Protein AF-A0A561WD69-F1 (afdb_monomer_lite)

Secondary structure (DSSP, 8-state):
---TTTTTEEEEEEE-SSS---TT-EEEETTT--EEEEEEEEPPPHHHHHHTEEEEEEEGGGGGG--TT--EEEE-----

Sequence (80 aa):
MFDLTARRGLVACGTMLDGTPVSGLSFVDELTGAPIRVIGVDFPTPTTQRTGQHLLVVSREDAALVRPGRVWAGQVVSGS

pLDDT: mean 76.06, std 13.84, range [40.06, 92.06]

Foldseek 3Di:
DDPLPVQQWDKAKDADPDDDDDPPKWKAFPVPRHIWDFPDWDDDDPVCVVVNMTITTTHNVCVVSRDPPIDIDIDDPPDD

Radius of gyration: 12.44 Å; chains: 1; bounding box: 31×26×31 Å

Structure (mmCIF, N/CA/C/O backbone):
data_AF-A0A561WD69-F1
#
_entry.id   AF-A0A561WD69-F1
#
loop_
_atom_site.group_PDB
_atom_site.id
_atom_site.type_symbol
_atom_site.label_atom_id
_atom_site.label_alt_id
_atom_site.label_comp_id
_atom_site.label_asym_id
_atom_site.label_entity_id
_atom_site.label_seq_id
_atom_site.pdbx_PDB_ins_code
_atom_site.Cartn_x
_atom_site.Cartn_y
_atom_site.Cartn_z
_atom_site.occupancy
_atom_site.B_iso_or_equiv
_atom_site.auth_seq_id
_atom_site.auth_comp_id
_atom_site.auth_asym_id
_atom_site.auth_atom_id
_atom_site.pdbx_PDB_model_num
ATOM 1 N N . MET A 1 1 ? 11.172 2.159 -16.637 1.00 40.06 1 MET A N 1
ATOM 2 C CA . MET A 1 1 ? 10.349 0.937 -16.529 1.00 40.06 1 MET A CA 1
ATOM 3 C C . MET A 1 1 ? 11.008 0.048 -15.487 1.00 40.06 1 MET A C 1
ATOM 5 O O . MET A 1 1 ? 12.062 -0.504 -15.768 1.00 40.06 1 MET A O 1
ATOM 9 N N . PHE A 1 2 ? 10.490 0.025 -14.258 1.00 40.94 2 PHE A N 1
ATOM 10 C CA . PHE A 1 2 ? 11.002 -0.869 -13.217 1.00 40.94 2 PHE A CA 1
ATOM 11 C C . PHE A 1 2 ? 10.358 -2.242 -13.410 1.00 40.94 2 PHE A C 1
ATOM 13 O O . PHE A 1 2 ? 9.135 -2.342 -13.489 1.00 40.94 2 PHE A O 1
ATOM 20 N N . ASP A 1 3 ? 11.178 -3.284 -13.539 1.00 42.75 3 ASP A N 1
ATOM 21 C CA . ASP A 1 3 ? 10.704 -4.659 -13.682 1.00 42.75 3 ASP A CA 1
ATOM 22 C C . ASP A 1 3 ? 10.064 -5.129 -12.366 1.00 42.75 3 ASP A C 1
ATOM 24 O O . ASP A 1 3 ? 10.732 -5.527 -11.407 1.00 42.75 3 ASP A O 1
ATOM 28 N N . LEU A 1 4 ? 8.738 -5.016 -12.322 1.00 48.12 4 LEU A N 1
ATOM 29 C CA . LEU A 1 4 ? 7.876 -5.439 -11.222 1.00 48.12 4 LEU A CA 1
ATOM 30 C C . LEU A 1 4 ? 7.793 -6.969 -11.097 1.00 48.12 4 LEU A C 1
ATOM 32 O O . LEU A 1 4 ? 7.520 -7.485 -10.010 1.00 48.12 4 LEU A O 1
ATOM 36 N N . THR A 1 5 ? 8.080 -7.694 -12.180 1.00 47.19 5 THR A N 1
ATOM 37 C CA . THR A 1 5 ? 7.987 -9.157 -12.244 1.00 47.19 5 THR A CA 1
ATOM 38 C C . THR A 1 5 ? 9.241 -9.805 -11.661 1.00 47.19 5 THR A C 1
ATOM 40 O O . THR A 1 5 ? 9.138 -10.754 -10.883 1.00 47.19 5 THR A O 1
ATOM 43 N N . ALA A 1 6 ? 10.424 -9.249 -11.943 1.00 51.69 6 ALA A N 1
ATOM 44 C CA . ALA A 1 6 ? 11.698 -9.774 -11.445 1.00 51.69 6 ALA A CA 1
ATOM 45 C C . ALA A 1 6 ? 11.888 -9.635 -9.922 1.00 51.69 6 ALA A C 1
ATOM 47 O O . ALA A 1 6 ? 12.697 -10.352 -9.336 1.00 51.69 6 ALA A O 1
ATOM 48 N N . ARG A 1 7 ? 11.150 -8.735 -9.255 1.00 54.19 7 ARG A N 1
ATOM 49 C CA . ARG A 1 7 ? 11.389 -8.386 -7.840 1.00 54.19 7 ARG A CA 1
ATOM 50 C C . ARG A 1 7 ? 10.418 -8.985 -6.829 1.00 54.19 7 ARG A C 1
ATOM 52 O O . ARG A 1 7 ? 10.537 -8.664 -5.652 1.00 54.19 7 ARG A O 1
ATOM 59 N N . ARG A 1 8 ? 9.468 -9.835 -7.248 1.00 66.75 8 ARG A N 1
ATOM 60 C CA . ARG A 1 8 ? 8.387 -10.312 -6.358 1.00 66.75 8 ARG A CA 1
ATOM 61 C C . ARG A 1 8 ? 7.738 -9.121 -5.629 1.00 66.75 8 ARG A C 1
ATOM 63 O O . ARG A 1 8 ? 7.614 -9.122 -4.409 1.00 66.75 8 ARG A O 1
ATOM 70 N N . GLY A 1 9 ? 7.399 -8.068 -6.369 1.00 71.06 9 GLY A N 1
ATOM 71 C CA . GLY A 1 9 ? 6.728 -6.894 -5.817 1.00 71.06 9 GLY A CA 1
ATOM 72 C 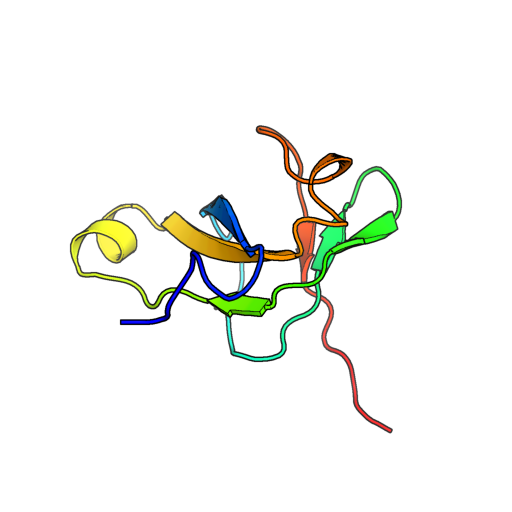C . GLY A 1 9 ? 5.212 -7.075 -5.787 1.00 71.06 9 GLY A C 1
ATOM 73 O O . GLY A 1 9 ? 4.636 -7.748 -6.643 1.00 71.06 9 GLY A O 1
ATOM 74 N N . LEU A 1 10 ? 4.556 -6.470 -4.804 1.00 81.12 10 LEU A N 1
ATOM 75 C CA . LEU A 1 10 ? 3.116 -6.248 -4.776 1.00 81.12 10 LEU A CA 1
ATOM 76 C C . LEU A 1 10 ? 2.856 -4.759 -5.012 1.00 81.12 10 LEU A C 1
ATOM 78 O O . LEU A 1 10 ? 3.393 -3.923 -4.291 1.00 81.12 10 LEU A O 1
ATOM 82 N N . VAL A 1 11 ? 2.037 -4.420 -6.008 1.00 81.56 11 VAL A N 1
ATOM 83 C CA . VAL A 1 11 ? 1.613 -3.029 -6.219 1.00 81.56 11 VAL A CA 1
ATOM 84 C C . VAL A 1 11 ? 0.512 -2.699 -5.221 1.00 81.56 11 VAL A C 1
ATOM 86 O O . VAL A 1 11 ? -0.531 -3.353 -5.207 1.00 81.56 11 VAL A O 1
ATOM 89 N N . ALA A 1 12 ? 0.741 -1.674 -4.411 1.00 83.00 12 ALA A N 1
ATOM 90 C CA . ALA A 1 12 ? -0.250 -1.057 -3.550 1.00 83.00 12 ALA A CA 1
ATOM 91 C C . ALA A 1 12 ? -0.570 0.341 -4.088 1.00 83.00 12 ALA A C 1
ATOM 93 O O . ALA A 1 12 ? 0.334 1.124 -4.376 1.00 83.00 12 ALA A O 1
ATOM 94 N N . CYS A 1 13 ? -1.856 0.653 -4.224 1.00 82.44 13 CYS A N 1
ATOM 95 C CA . CYS A 1 13 ? -2.322 1.996 -4.550 1.00 82.44 13 CYS A CA 1
ATOM 96 C C . CYS A 1 13 ? -3.022 2.571 -3.324 1.00 82.44 13 CYS A C 1
ATOM 98 O O . CYS A 1 13 ? -3.892 1.918 -2.748 1.00 82.44 13 CYS A O 1
ATOM 100 N N . GLY A 1 14 ? -2.664 3.793 -2.951 1.00 82.00 14 GLY A N 1
ATOM 101 C CA . GLY A 1 14 ? -3.269 4.494 -1.829 1.00 82.00 14 GLY A CA 1
ATOM 102 C C . GLY A 1 14 ? -3.273 5.997 -2.047 1.00 82.00 14 GLY A C 1
ATOM 103 O O . GLY A 1 14 ? -2.684 6.506 -3.000 1.00 82.00 14 GLY A O 1
ATOM 104 N N . THR A 1 15 ? -3.947 6.705 -1.155 1.00 82.44 15 THR A N 1
ATOM 105 C CA . THR A 1 15 ? -3.876 8.164 -1.075 1.00 82.44 15 THR A CA 1
ATOM 106 C C . THR A 1 15 ? -2.933 8.516 0.059 1.00 82.44 15 THR A C 1
ATOM 108 O O . THR A 1 15 ? -3.053 7.969 1.154 1.00 82.44 15 THR A O 1
ATOM 111 N N . MET A 1 16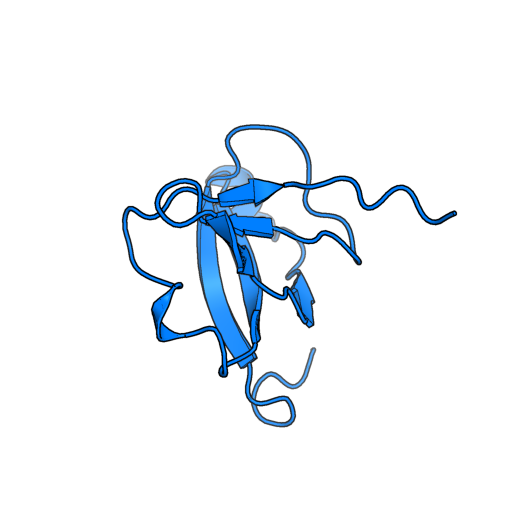 ? -1.986 9.410 -0.209 1.00 80.19 16 MET A N 1
ATOM 112 C CA . MET A 1 16 ? -1.114 9.944 0.828 1.00 80.19 16 MET A CA 1
ATOM 113 C C . MET A 1 16 ? -1.842 11.112 1.492 1.00 80.19 16 MET A C 1
ATOM 115 O O . MET A 1 16 ? -2.247 12.048 0.805 1.00 80.19 16 MET A O 1
ATOM 119 N N . LEU A 1 17 ? -2.083 11.015 2.800 1.00 80.25 17 LEU A N 1
ATOM 120 C CA . LEU A 1 17 ? -2.776 12.066 3.552 1.00 80.25 17 LEU A CA 1
ATOM 121 C C . LEU A 1 17 ? -1.849 13.260 3.810 1.00 80.25 17 LEU A C 1
ATOM 123 O O . LEU A 1 17 ? -2.299 14.403 3.811 1.00 80.25 17 LEU A O 1
ATOM 127 N N . ASP A 1 18 ? -0.558 12.989 3.979 1.00 76.69 18 ASP A N 1
ATOM 128 C CA . ASP A 1 18 ? 0.482 13.963 4.262 1.00 76.69 18 ASP A CA 1
ATOM 129 C C . ASP A 1 18 ? 1.860 13.502 3.752 1.00 76.69 18 ASP A C 1
ATOM 131 O O . ASP A 1 18 ? 2.161 12.316 3.629 1.00 76.69 18 ASP A O 1
ATOM 135 N N . GLY A 1 19 ? 2.724 14.470 3.436 1.00 73.88 19 GLY A N 1
ATOM 136 C CA . GLY A 1 19 ? 4.075 14.205 2.941 1.00 73.88 19 GLY A CA 1
ATOM 137 C C . GLY A 1 19 ? 4.154 13.878 1.446 1.00 73.88 19 GLY A C 1
ATOM 138 O O . GLY A 1 19 ? 3.250 14.138 0.656 1.00 73.88 19 GLY A O 1
ATOM 139 N N . THR A 1 20 ? 5.312 13.382 1.016 1.00 71.81 20 THR A N 1
ATOM 140 C CA . THR A 1 20 ? 5.562 12.957 -0.368 1.00 71.81 20 THR A CA 1
ATOM 141 C C . THR A 1 20 ? 6.406 11.694 -0.330 1.00 71.81 20 THR A C 1
ATOM 143 O O . THR A 1 20 ? 7.400 11.664 0.404 1.00 71.81 20 THR A O 1
ATOM 146 N N . PRO A 1 21 ? 6.062 10.649 -1.105 1.00 69.38 21 PRO A N 1
ATOM 147 C CA . PRO A 1 21 ? 6.842 9.436 -1.074 1.00 69.38 21 PRO A CA 1
ATOM 148 C C . PRO A 1 21 ? 8.205 9.683 -1.729 1.00 69.38 21 PRO A C 1
ATOM 150 O O . PRO A 1 21 ? 8.294 9.979 -2.919 1.00 69.38 21 PRO A O 1
ATOM 153 N N . VAL A 1 22 ? 9.271 9.554 -0.946 1.00 69.81 22 VAL A N 1
ATOM 154 C CA . VAL A 1 22 ? 10.663 9.532 -1.394 1.00 69.81 22 VAL A CA 1
ATOM 155 C C . VAL A 1 22 ? 11.223 8.110 -1.349 1.00 69.81 22 VAL A C 1
ATOM 157 O O . VAL A 1 22 ? 10.742 7.242 -0.618 1.00 69.81 22 VAL A O 1
ATOM 160 N N . SER A 1 23 ? 12.260 7.855 -2.145 1.00 66.12 23 SER A N 1
ATOM 161 C CA . SER A 1 23 ? 12.978 6.578 -2.104 1.00 66.12 23 SER A CA 1
ATOM 162 C C . SER A 1 23 ? 13.573 6.341 -0.710 1.00 66.12 23 SER A C 1
ATOM 164 O O . SER A 1 23 ? 14.178 7.245 -0.143 1.00 66.12 23 SER A O 1
ATOM 166 N N . GLY A 1 24 ? 13.436 5.123 -0.179 1.00 68.50 24 GLY A N 1
ATOM 167 C CA . GLY A 1 24 ? 13.946 4.755 1.150 1.00 68.50 24 GLY A CA 1
ATOM 168 C C . GLY A 1 24 ? 12.969 4.980 2.310 1.00 68.50 24 GLY A C 1
ATOM 169 O O . GLY A 1 24 ? 13.330 4.724 3.455 1.00 68.50 24 GLY A O 1
ATOM 170 N N . LEU A 1 25 ? 11.732 5.412 2.039 1.00 75.25 25 LEU A N 1
ATOM 171 C CA . LEU A 1 25 ? 10.678 5.442 3.053 1.00 75.25 25 LEU A CA 1
ATOM 172 C C . LEU A 1 25 ? 10.342 4.037 3.553 1.00 75.25 25 LEU A C 1
ATOM 174 O O . LEU A 1 25 ? 10.116 3.116 2.766 1.00 75.25 25 LEU A O 1
ATOM 178 N N . SER A 1 26 ? 10.247 3.914 4.872 1.00 81.56 26 SER A N 1
ATOM 179 C CA . SER A 1 26 ? 9.677 2.748 5.541 1.00 81.56 26 SER A CA 1
ATOM 180 C C . SER A 1 26 ? 8.302 3.111 6.081 1.00 81.56 26 SER A C 1
ATOM 182 O O . SER A 1 26 ? 8.089 4.236 6.533 1.00 81.56 26 SER A O 1
ATOM 184 N N . PHE A 1 27 ? 7.376 2.162 6.040 1.00 88.69 27 PHE A N 1
ATOM 185 C CA . PHE A 1 27 ? 6.044 2.331 6.605 1.00 88.69 27 PHE A CA 1
ATOM 186 C C . PHE A 1 27 ? 5.812 1.320 7.722 1.00 88.69 27 PHE A C 1
ATOM 188 O O . PHE A 1 27 ? 6.441 0.262 7.753 1.00 88.69 27 PHE A O 1
ATOM 195 N N . VAL A 1 28 ? 4.876 1.630 8.612 1.00 92.06 28 VAL A N 1
ATOM 196 C CA . VAL A 1 28 ? 4.320 0.684 9.584 1.00 92.06 28 VAL A CA 1
ATOM 197 C C . VAL A 1 28 ? 2.805 0.640 9.433 1.00 92.06 28 VAL A C 1
ATOM 199 O O . VAL A 1 28 ? 2.174 1.673 9.214 1.00 92.06 28 VAL A O 1
ATOM 202 N N . ASP A 1 29 ? 2.209 -0.546 9.524 1.00 91.62 29 ASP A N 1
ATOM 203 C CA . ASP A 1 29 ? 0.753 -0.686 9.601 1.00 91.62 29 ASP A CA 1
ATOM 204 C C . ASP A 1 29 ? 0.262 -0.139 10.944 1.00 91.62 29 ASP A C 1
ATOM 206 O O . ASP A 1 29 ? 0.658 -0.648 11.989 1.00 91.62 29 ASP A O 1
ATOM 210 N N . GLU A 1 30 ? -0.616 0.864 10.940 1.00 91.31 30 GLU A N 1
ATOM 211 C CA . GLU A 1 30 ? -1.049 1.516 12.185 1.00 91.31 30 GLU A CA 1
ATOM 212 C C . GLU A 1 30 ? -1.806 0.574 13.127 1.00 91.31 30 GLU A C 1
ATOM 214 O O . GLU A 1 30 ? -1.751 0.732 14.344 1.00 91.31 30 GLU A O 1
ATOM 219 N N . LEU A 1 31 ? -2.502 -0.427 12.581 1.00 91.06 31 LEU A N 1
ATOM 220 C CA . LEU A 1 31 ? -3.296 -1.351 13.387 1.00 91.06 31 LEU A CA 1
ATOM 221 C C . LEU A 1 31 ? -2.428 -2.371 14.135 1.00 91.06 31 LEU A C 1
ATOM 223 O O . LEU A 1 31 ? -2.727 -2.716 15.275 1.00 91.06 31 LEU A O 1
ATOM 227 N N . THR A 1 32 ? -1.404 -2.917 13.478 1.00 90.69 32 THR A N 1
ATOM 228 C CA . THR A 1 32 ? -0.586 -4.015 14.024 1.00 90.69 32 THR A CA 1
ATOM 229 C C . THR A 1 32 ? 0.808 -3.581 14.461 1.00 90.69 32 THR A C 1
ATOM 231 O O . THR A 1 32 ? 1.493 -4.344 15.138 1.00 90.69 32 THR A O 1
ATOM 234 N N . GLY A 1 33 ? 1.254 -2.391 14.058 1.00 92.00 33 GLY A N 1
ATOM 235 C CA . GLY A 1 33 ? 2.630 -1.925 14.221 1.00 92.00 33 GLY A CA 1
ATOM 236 C C . GLY A 1 33 ? 3.646 -2.667 13.346 1.00 92.00 33 GLY A C 1
ATOM 237 O O . GLY A 1 33 ? 4.846 -2.432 13.476 1.00 92.00 33 GLY A O 1
ATOM 238 N N . ALA A 1 34 ? 3.204 -3.578 12.472 1.00 91.19 34 ALA A N 1
ATOM 239 C CA . ALA A 1 34 ? 4.104 -4.378 11.654 1.00 91.19 34 ALA A CA 1
ATOM 240 C C . ALA A 1 34 ? 4.783 -3.517 10.571 1.00 91.19 34 ALA A C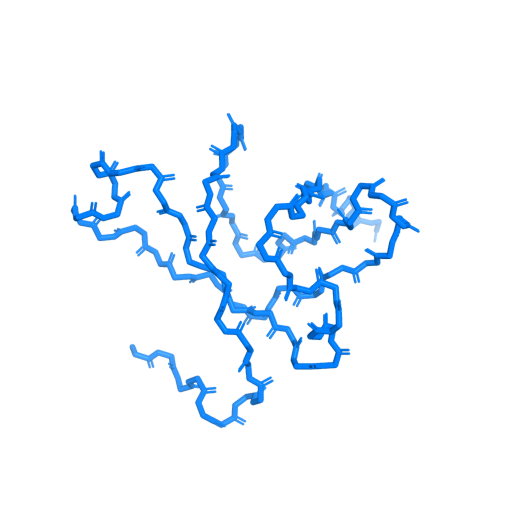 1
ATOM 242 O O . ALA A 1 34 ? 4.110 -2.705 9.926 1.00 91.19 34 ALA A O 1
ATOM 243 N N . PRO A 1 35 ? 6.096 -3.693 10.335 1.00 91.00 35 PRO A N 1
ATOM 244 C CA . PRO A 1 35 ? 6.805 -2.948 9.305 1.00 91.00 35 PRO A CA 1
ATOM 245 C C . PRO A 1 35 ? 6.358 -3.382 7.907 1.00 91.00 35 PRO A C 1
ATOM 247 O O . PRO A 1 35 ? 6.100 -4.557 7.650 1.00 91.00 35 PRO A O 1
ATOM 250 N N . ILE A 1 36 ? 6.317 -2.420 6.989 1.00 88.19 36 ILE A N 1
ATOM 251 C CA . ILE A 1 36 ? 5.980 -2.608 5.580 1.00 88.19 36 ILE A CA 1
ATOM 252 C C . ILE A 1 36 ? 7.155 -2.120 4.744 1.00 88.19 36 ILE A C 1
ATOM 254 O O . ILE A 1 36 ? 7.494 -0.931 4.737 1.00 88.19 36 ILE A O 1
ATOM 258 N N . ARG A 1 37 ? 7.778 -3.044 4.010 1.00 86.75 37 ARG A N 1
ATOM 259 C CA . ARG A 1 37 ? 8.945 -2.737 3.181 1.00 86.75 37 ARG A CA 1
ATOM 260 C C . ARG A 1 37 ? 8.518 -2.285 1.794 1.00 86.75 37 ARG A C 1
ATOM 262 O O . ARG A 1 37 ? 8.061 -3.085 0.974 1.00 86.75 37 ARG A O 1
ATOM 269 N N . VAL A 1 38 ? 8.742 -1.007 1.512 1.00 83.94 38 VAL A N 1
ATOM 270 C CA . VAL A 1 38 ? 8.599 -0.435 0.172 1.00 83.94 38 VAL A CA 1
ATOM 271 C C . VAL A 1 38 ? 9.897 -0.649 -0.600 1.00 83.94 38 VAL A C 1
ATOM 273 O O . VAL A 1 38 ? 10.961 -0.177 -0.213 1.00 83.94 38 VAL A O 1
ATOM 276 N N . ILE A 1 39 ? 9.806 -1.380 -1.707 1.00 83.19 39 ILE A N 1
ATOM 277 C CA . ILE A 1 39 ? 10.931 -1.711 -2.596 1.00 83.19 39 ILE A CA 1
ATOM 278 C C . ILE A 1 39 ? 10.950 -0.854 -3.869 1.00 83.19 39 ILE A C 1
ATOM 280 O O . ILE A 1 39 ? 11.856 -0.984 -4.696 1.00 83.19 39 ILE A O 1
ATOM 284 N N . GLY A 1 40 ? 9.946 0.007 -4.041 1.00 79.38 40 GLY A N 1
ATOM 285 C CA . GLY A 1 40 ? 9.861 0.972 -5.126 1.00 79.38 40 GLY A CA 1
ATOM 286 C C . GLY A 1 40 ? 8.710 1.951 -4.925 1.00 79.38 40 GLY A C 1
ATOM 287 O O . GLY A 1 40 ? 7.694 1.622 -4.320 1.00 79.38 40 GLY A O 1
ATOM 288 N N . VAL A 1 41 ? 8.871 3.152 -5.462 1.00 78.44 41 VAL A N 1
ATOM 289 C CA . VAL A 1 41 ? 7.823 4.170 -5.556 1.00 78.44 41 VAL A CA 1
ATOM 290 C C . VAL A 1 41 ? 7.633 4.438 -7.039 1.00 78.44 41 VAL A C 1
ATOM 292 O O . VAL A 1 41 ? 8.622 4.651 -7.744 1.00 78.44 41 VAL A O 1
ATOM 295 N N . ASP A 1 42 ? 6.394 4.394 -7.520 1.00 75.62 42 ASP A N 1
ATOM 296 C CA . ASP A 1 42 ? 6.099 4.881 -8.862 1.00 75.62 42 ASP A CA 1
ATOM 297 C C . ASP A 1 42 ? 5.840 6.388 -8.797 1.00 75.62 42 ASP A C 1
ATOM 299 O O . ASP A 1 42 ? 5.113 6.883 -7.926 1.00 75.62 42 ASP A O 1
ATOM 303 N N . PHE A 1 43 ? 6.493 7.132 -9.685 1.00 66.94 43 PHE A N 1
ATOM 304 C CA . PHE A 1 43 ? 6.436 8.586 -9.647 1.00 66.94 43 PHE A CA 1
ATOM 305 C C . PHE A 1 43 ? 5.108 9.081 -10.220 1.00 66.94 43 PHE A C 1
ATOM 307 O O . PHE A 1 43 ? 4.590 8.496 -11.175 1.00 66.94 43 PHE A O 1
ATOM 314 N N . PRO A 1 44 ? 4.545 10.174 -9.673 1.00 65.38 44 PRO A N 1
ATOM 315 C CA . PRO A 1 44 ? 3.244 10.647 -10.103 1.00 65.38 44 PRO A CA 1
ATOM 316 C C . PRO A 1 44 ? 3.220 10.963 -11.606 1.00 65.38 44 PRO A C 1
ATOM 318 O O . PRO A 1 44 ? 4.007 11.772 -12.096 1.00 65.38 44 PRO A O 1
ATOM 321 N N . THR A 1 45 ? 2.284 10.357 -12.330 1.00 66.62 45 THR A N 1
ATOM 322 C CA . THR A 1 45 ? 1.911 10.773 -13.687 1.00 66.62 45 THR A CA 1
ATOM 323 C C . THR A 1 45 ? 0.922 11.942 -13.599 1.00 66.62 45 THR A C 1
ATOM 325 O O . THR A 1 45 ? 0.287 12.115 -12.556 1.00 66.62 45 THR A O 1
ATOM 328 N N . PRO A 1 46 ? 0.692 12.725 -14.672 1.00 72.31 46 PRO A N 1
ATOM 329 C CA . PRO A 1 46 ? -0.329 13.781 -14.658 1.00 72.31 46 PRO A CA 1
ATOM 330 C C . PRO A 1 46 ? -1.715 13.290 -14.197 1.00 72.31 46 PRO A C 1
ATOM 332 O O . PRO A 1 46 ? -2.484 14.036 -13.592 1.00 72.31 46 PRO A O 1
ATOM 335 N N . THR A 1 47 ? -2.032 12.017 -14.452 1.00 67.94 47 THR A N 1
ATOM 336 C CA . THR A 1 47 ? -3.270 11.371 -14.004 1.00 67.94 47 THR A CA 1
ATOM 337 C C . THR A 1 47 ? -3.280 11.125 -12.497 1.00 67.94 47 THR A C 1
ATOM 339 O O . THR A 1 47 ? -4.259 11.477 -11.844 1.00 67.94 47 THR A O 1
ATOM 342 N N . THR A 1 48 ? -2.209 10.566 -11.926 1.00 68.06 48 THR A N 1
ATOM 343 C CA . THR A 1 48 ? -2.158 10.257 -10.486 1.00 68.06 48 THR A CA 1
ATOM 344 C C . THR A 1 48 ? -1.949 11.505 -9.626 1.00 68.06 48 THR A C 1
ATOM 346 O O . THR A 1 48 ? -2.451 11.571 -8.508 1.00 68.06 48 THR A O 1
ATOM 349 N N . GLN A 1 49 ? -1.314 12.548 -10.174 1.00 69.00 49 GLN A N 1
ATOM 350 C CA . GLN A 1 49 ? -1.263 13.876 -9.550 1.00 69.00 49 GLN A CA 1
ATOM 351 C C . GLN A 1 49 ? -2.655 14.490 -9.393 1.00 69.00 49 GLN A C 1
ATOM 353 O O . GLN A 1 49 ? -2.958 15.058 -8.348 1.00 69.00 49 GLN A O 1
ATOM 358 N N . ARG A 1 50 ? -3.525 14.351 -10.403 1.00 70.25 50 ARG A N 1
ATOM 359 C CA . ARG A 1 50 ? -4.898 14.878 -10.345 1.00 70.25 50 ARG A CA 1
ATOM 360 C C . ARG A 1 50 ? -5.744 14.177 -9.276 1.00 70.25 50 ARG A C 1
ATOM 362 O O . ARG A 1 50 ? -6.646 14.801 -8.728 1.00 70.25 50 ARG A O 1
ATOM 369 N N . THR A 1 51 ? -5.480 12.901 -8.998 1.00 72.62 51 THR A N 1
ATOM 370 C CA . THR A 1 51 ? -6.249 12.102 -8.030 1.00 72.62 51 THR A CA 1
ATOM 371 C C . THR A 1 51 ? -5.624 12.052 -6.634 1.00 72.62 51 THR A C 1
ATOM 373 O O . THR A 1 51 ? -6.250 11.515 -5.723 1.00 72.62 51 THR A O 1
ATOM 376 N N . GLY A 1 52 ? -4.405 12.577 -6.453 1.00 73.88 52 GLY A N 1
ATOM 377 C CA . GLY A 1 52 ? -3.645 12.438 -5.204 1.00 73.88 52 GLY A CA 1
ATOM 378 C C . GLY A 1 52 ? -3.290 10.983 -4.872 1.00 73.88 52 GLY A C 1
ATOM 379 O O . GLY A 1 52 ? -3.040 10.645 -3.715 1.00 73.88 52 GLY A O 1
ATOM 380 N N . GLN A 1 53 ? -3.331 10.096 -5.870 1.00 78.50 53 GL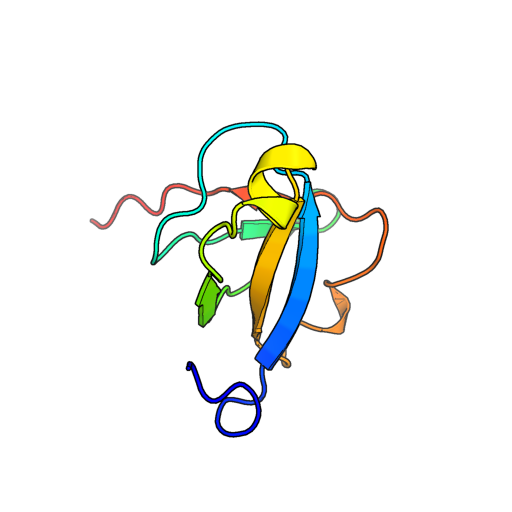N A N 1
ATOM 381 C CA . GLN A 1 53 ? -3.033 8.681 -5.687 1.00 78.50 53 GLN A CA 1
ATOM 382 C C . GLN A 1 53 ? -1.544 8.421 -5.871 1.00 78.50 53 GLN A C 1
ATOM 384 O O . GLN A 1 53 ? -0.899 8.939 -6.782 1.00 78.50 53 GLN A O 1
ATOM 389 N N . HIS A 1 54 ? -1.016 7.553 -5.020 1.00 78.75 54 HIS A N 1
ATOM 390 C CA . HIS A 1 54 ? 0.360 7.102 -5.058 1.00 78.75 54 HIS A CA 1
ATOM 391 C C . HIS A 1 54 ? 0.400 5.588 -5.211 1.00 78.75 54 HIS A C 1
ATOM 393 O O . HIS A 1 54 ? -0.373 4.849 -4.595 1.00 78.75 54 HIS A O 1
ATOM 399 N N . LEU A 1 55 ? 1.326 5.144 -6.051 1.00 82.69 55 LEU A N 1
ATOM 400 C CA . LEU A 1 55 ? 1.590 3.743 -6.322 1.00 82.69 55 LEU A CA 1
ATOM 401 C C . LEU A 1 55 ? 2.913 3.378 -5.651 1.00 82.69 55 LEU A C 1
ATOM 403 O O . LEU A 1 55 ? 3.963 3.955 -5.939 1.00 82.69 55 LEU A O 1
ATOM 407 N N . LEU A 1 56 ? 2.847 2.422 -4.733 1.00 84.50 56 LEU A N 1
ATOM 408 C CA . LEU A 1 56 ? 3.996 1.871 -4.030 1.00 84.50 56 LEU A CA 1
ATOM 409 C C . LEU A 1 56 ? 4.181 0.418 -4.451 1.00 84.50 56 LEU A C 1
ATOM 411 O O . LEU A 1 56 ? 3.220 -0.336 -4.599 1.00 84.50 56 LEU A O 1
ATOM 415 N N . VAL A 1 57 ? 5.431 0.010 -4.615 1.00 84.69 57 VAL A N 1
ATOM 416 C CA . VAL A 1 57 ? 5.800 -1.391 -4.789 1.00 84.69 57 VAL A CA 1
ATOM 417 C C . VAL A 1 57 ? 6.289 -1.899 -3.442 1.00 84.69 57 VAL A C 1
ATOM 419 O O . VAL A 1 57 ? 7.311 -1.447 -2.930 1.00 84.69 57 VAL A O 1
ATOM 422 N N . VAL A 1 58 ? 5.550 -2.839 -2.867 1.00 85.75 58 VAL A N 1
ATOM 423 C CA . VAL A 1 58 ? 5.798 -3.434 -1.550 1.00 85.75 58 VAL A CA 1
ATOM 424 C C . VAL A 1 58 ? 6.389 -4.832 -1.719 1.00 85.75 58 VAL A C 1
ATOM 426 O O . VAL A 1 58 ? 6.124 -5.510 -2.714 1.00 85.75 58 VAL A O 1
ATOM 429 N N . SER A 1 59 ? 7.190 -5.289 -0.760 1.00 85.38 59 SER A N 1
ATOM 430 C CA . SER A 1 59 ? 7.644 -6.682 -0.716 1.00 85.38 59 SER A CA 1
ATOM 431 C C . SER A 1 59 ? 6.458 -7.658 -0.676 1.00 85.38 59 SER A C 1
ATOM 433 O O . SER A 1 59 ? 5.532 -7.494 0.118 1.00 85.38 59 SER A O 1
ATOM 435 N N . ARG A 1 60 ? 6.487 -8.726 -1.489 1.00 85.06 60 ARG A N 1
ATOM 436 C CA . ARG A 1 60 ? 5.460 -9.790 -1.454 1.00 85.06 60 ARG A CA 1
ATOM 437 C 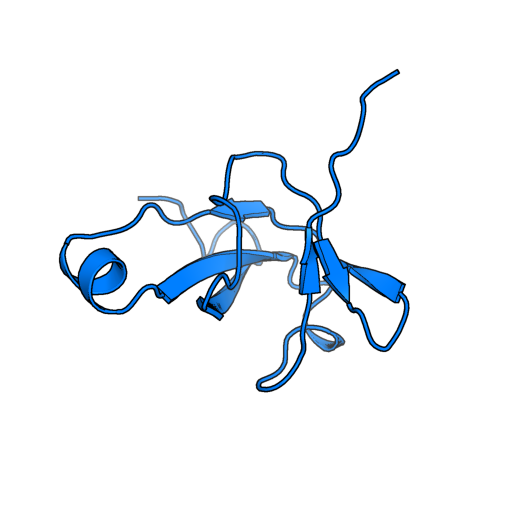C . ARG A 1 60 ? 5.390 -10.511 -0.107 1.00 85.06 60 ARG A C 1
ATOM 439 O O . ARG A 1 60 ? 4.339 -11.046 0.225 1.00 85.06 60 ARG A O 1
ATOM 446 N N . GLU A 1 61 ? 6.482 -10.541 0.652 1.00 87.00 61 GLU A N 1
ATOM 447 C CA . GLU A 1 61 ? 6.509 -11.127 2.001 1.00 87.00 61 GLU A CA 1
ATOM 448 C C . GLU A 1 61 ? 5.543 -10.408 2.953 1.00 87.00 61 GLU A C 1
ATOM 450 O O . GLU A 1 61 ? 4.947 -11.040 3.820 1.00 87.00 61 GLU A O 1
ATOM 455 N N . ASP A 1 62 ? 5.300 -9.118 2.715 1.00 86.56 62 ASP A N 1
ATOM 456 C CA . ASP A 1 62 ? 4.432 -8.285 3.547 1.00 86.56 62 ASP A CA 1
ATOM 457 C C . ASP A 1 62 ? 2.988 -8.245 2.992 1.00 86.56 62 ASP A C 1
ATOM 459 O O . ASP A 1 62 ? 2.140 -7.499 3.478 1.00 86.56 62 ASP A O 1
ATOM 463 N N . ALA A 1 63 ? 2.656 -9.071 1.985 1.00 85.38 63 ALA A N 1
ATOM 464 C CA . ALA A 1 63 ? 1.368 -9.037 1.280 1.00 85.38 63 ALA A CA 1
ATOM 465 C C . ALA A 1 63 ? 0.147 -9.213 2.198 1.00 85.38 63 ALA A C 1
ATOM 467 O O . ALA A 1 63 ? -0.925 -8.688 1.905 1.00 85.38 63 ALA A O 1
ATOM 468 N N . ALA A 1 64 ? 0.290 -9.922 3.321 1.00 87.19 64 ALA A N 1
ATOM 469 C CA . ALA A 1 64 ? -0.795 -10.087 4.285 1.00 87.19 64 ALA A CA 1
ATOM 470 C C . ALA A 1 64 ? -1.225 -8.760 4.942 1.00 87.19 64 ALA A C 1
ATOM 472 O O . ALA A 1 64 ? -2.393 -8.642 5.332 1.00 87.19 64 ALA A O 1
ATOM 473 N N . LEU A 1 65 ? -0.309 -7.786 5.024 1.00 86.12 65 LEU A N 1
ATOM 474 C CA . LEU A 1 65 ? -0.501 -6.443 5.583 1.00 86.12 65 LEU A CA 1
ATOM 475 C C . LEU A 1 65 ? -1.022 -5.441 4.538 1.00 86.12 65 LEU A C 1
ATOM 477 O O . LEU A 1 65 ? -1.514 -4.371 4.893 1.00 86.12 65 LEU A O 1
ATOM 481 N N . VAL A 1 66 ? -0.969 -5.793 3.248 1.00 87.81 66 VAL A N 1
ATOM 482 C CA . VAL A 1 66 ? -1.401 -4.934 2.139 1.00 87.81 66 VAL A CA 1
ATOM 483 C C . VAL A 1 66 ? -2.838 -5.249 1.745 1.00 87.81 66 VAL A C 1
ATOM 485 O O . VAL A 1 66 ? -3.105 -6.156 0.957 1.00 87.81 66 VAL A O 1
ATOM 488 N N . ARG A 1 67 ? -3.787 -4.498 2.313 1.00 86.19 67 ARG A N 1
ATOM 489 C CA . ARG A 1 67 ? -5.227 -4.665 2.060 1.00 86.19 67 ARG A CA 1
ATOM 490 C C . ARG A 1 67 ? -5.938 -3.312 1.974 1.00 86.19 67 ARG A C 1
ATOM 492 O O . ARG A 1 67 ? -5.521 -2.380 2.662 1.00 86.19 67 ARG A O 1
ATOM 499 N N . PRO A 1 68 ? -7.032 -3.201 1.196 1.00 85.44 68 PRO A N 1
ATOM 500 C CA . PRO A 1 68 ? -7.867 -2.004 1.201 1.00 85.44 68 PRO A CA 1
ATOM 501 C C . PRO A 1 68 ? -8.321 -1.630 2.617 1.00 85.44 68 PRO A C 1
ATOM 503 O O . PRO A 1 68 ? -8.671 -2.506 3.410 1.00 85.44 68 PRO A O 1
ATOM 506 N N . GLY A 1 69 ? -8.307 -0.332 2.925 1.00 85.75 69 GLY A N 1
ATOM 507 C CA . GLY A 1 69 ? -8.699 0.203 4.233 1.00 85.75 69 GLY A CA 1
ATOM 508 C C . GLY A 1 69 ? -7.617 0.149 5.316 1.00 85.75 69 GLY A C 1
ATOM 509 O O . GLY A 1 69 ? -7.868 0.612 6.424 1.00 85.75 69 GLY A O 1
ATOM 510 N N . ARG A 1 70 ? -6.422 -0.388 5.032 1.00 87.31 70 ARG A N 1
ATOM 511 C CA . ARG A 1 70 ? -5.269 -0.248 5.934 1.00 87.31 70 ARG A CA 1
ATOM 512 C C . ARG A 1 70 ? -4.676 1.153 5.842 1.00 87.31 70 ARG A C 1
ATOM 514 O O . ARG A 1 70 ? -4.589 1.715 4.753 1.00 87.31 70 ARG A O 1
ATOM 521 N N . VAL A 1 71 ? -4.260 1.676 6.991 1.00 90.81 71 VAL A N 1
ATOM 522 C CA . VAL A 1 71 ? -3.559 2.955 7.118 1.00 90.81 71 VAL A CA 1
ATOM 523 C C . VAL A 1 71 ? -2.125 2.663 7.517 1.00 90.81 71 VAL A C 1
ATOM 525 O O . VAL A 1 71 ? -1.874 1.842 8.405 1.00 90.81 71 VAL A O 1
ATOM 528 N N . TRP A 1 72 ? -1.190 3.290 6.813 1.00 90.94 72 TRP A N 1
ATOM 529 C CA . TRP A 1 72 ? 0.233 3.117 7.039 1.00 90.94 72 TRP A CA 1
ATOM 530 C C . TRP A 1 72 ? 0.852 4.451 7.420 1.00 90.94 72 TRP A C 1
ATOM 532 O O . TRP A 1 72 ? 0.673 5.435 6.703 1.00 90.94 72 TRP A O 1
ATOM 542 N N . ALA A 1 73 ? 1.630 4.460 8.494 1.00 89.81 73 ALA A N 1
ATOM 543 C CA . ALA A 1 73 ? 2.364 5.638 8.921 1.00 89.81 73 ALA A CA 1
ATOM 544 C C . ALA A 1 73 ? 3.786 5.593 8.354 1.00 89.81 73 ALA A C 1
ATOM 546 O O . ALA A 1 73 ? 4.498 4.594 8.506 1.00 89.81 73 ALA A O 1
ATOM 547 N N . GLY A 1 74 ? 4.198 6.672 7.686 1.00 85.75 74 GLY A N 1
ATOM 548 C CA . GLY A 1 74 ? 5.576 6.835 7.236 1.00 85.75 74 GLY A CA 1
ATOM 549 C C . GLY A 1 74 ? 6.508 7.017 8.431 1.00 85.75 74 GLY A C 1
ATOM 550 O O . GLY A 1 74 ? 6.232 7.815 9.325 1.00 85.75 74 GLY A O 1
ATOM 551 N N . GLN A 1 75 ? 7.624 6.293 8.449 1.00 77.31 75 GLN A N 1
ATOM 552 C CA . GLN A 1 75 ? 8.677 6.488 9.437 1.00 77.31 75 GLN A CA 1
ATOM 553 C C . GLN A 1 75 ? 9.912 7.089 8.774 1.00 77.31 75 GLN A 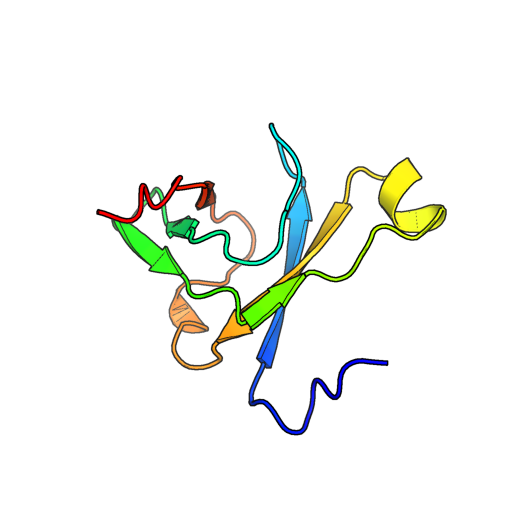C 1
ATOM 555 O O . GLN A 1 75 ? 10.446 6.555 7.798 1.00 77.31 75 GLN A O 1
ATOM 560 N N . VAL A 1 76 ? 10.385 8.205 9.333 1.00 64.62 76 VAL A N 1
ATOM 561 C CA . VAL A 1 76 ? 11.722 8.715 9.036 1.00 64.62 76 VAL A CA 1
ATOM 562 C C . VAL A 1 76 ? 12.697 7.792 9.749 1.00 64.62 76 VAL A C 1
ATOM 564 O O . VAL A 1 76 ? 12.840 7.845 10.970 1.00 64.62 76 VAL A O 1
ATOM 567 N N . VAL A 1 77 ? 13.351 6.913 8.995 1.00 59.09 77 VAL A N 1
ATOM 568 C CA . VAL A 1 77 ? 14.476 6.150 9.529 1.00 59.09 77 VAL A CA 1
ATOM 569 C C . VAL A 1 77 ? 15.643 7.127 9.631 1.00 59.09 77 VAL A C 1
ATOM 571 O O . VAL A 1 77 ? 16.357 7.359 8.657 1.00 59.09 77 VAL A O 1
ATOM 574 N N . SER A 1 78 ? 15.794 7.764 10.791 1.00 50.91 78 SER A N 1
ATOM 575 C CA . SER A 1 78 ? 17.000 8.521 11.121 1.00 50.91 78 SER A CA 1
ATOM 576 C C . SER A 1 78 ? 18.158 7.531 11.172 1.00 50.91 78 SER A C 1
ATOM 578 O O . SER A 1 78 ? 18.325 6.820 12.159 1.00 50.91 78 SER A O 1
ATOM 580 N N . GLY A 1 79 ? 18.906 7.423 10.074 1.00 47.44 79 GLY A N 1
ATOM 581 C CA . GLY A 1 79 ? 20.143 6.654 10.044 1.00 47.44 79 GLY A CA 1
ATOM 582 C C . GLY A 1 79 ? 21.122 7.239 11.059 1.00 47.44 79 GLY A C 1
ATOM 583 O O . GLY A 1 79 ? 21.495 8.406 10.943 1.00 47.44 79 GLY A O 1
ATOM 584 N N . SER A 1 80 ? 21.469 6.441 12.067 1.00 41.00 80 SER A N 1
ATOM 585 C CA . SER A 1 80 ? 22.618 6.637 12.957 1.00 41.00 80 SER A CA 1
ATOM 586 C C . SER A 1 80 ? 23.924 6.313 12.247 1.00 41.00 80 SER A C 1
ATOM 588 O O . SER A 1 80 ? 23.918 5.278 11.537 1.00 41.00 80 SER A O 1
#

Organism: NCBI:txid1461247